Protein AF-A0A0B2SIZ7-F1 (afdb_monomer)

Sequence (79 aa):
MYVKYAINDDLNNPAAEGDGVFRLESFDMETKCCTWGLADVKVNRQKAGKGRPLNKKQREWRLSTPFDSLRFVRLHSDI

Solvent-accessible surface area (backbone atoms only — not comparable to full-atom values): 4722 Å² total; per-residue (Å²): 54,37,37,33,31,53,41,87,83,54,103,86,54,85,62,49,74,50,73,48,57,28,36,83,74,49,72,41,84,88,81,38,30,36,36,31,28,60,36,98,36,65,75,51,17,40,77,74,48,86,57,44,78,75,51,72,70,50,62,70,37,74,45,79,42,48,61,87,34,56,75,45,79,42,89,62,77,88,122

Structure (mmCIF, N/CA/C/O backbone):
data_AF-A0A0B2SIZ7-F1
#
_entry.id   AF-A0A0B2SIZ7-F1
#
loop_
_atom_site.group_PDB
_atom_site.id
_atom_site.type_symbol
_atom_site.label_atom_id
_atom_site.label_alt_id
_atom_site.label_comp_id
_atom_site.label_asym_id
_atom_site.label_entity_id
_atom_site.label_seq_id
_atom_site.pdbx_PDB_ins_code
_atom_site.Cartn_x
_atom_site.Cartn_y
_atom_site.Cartn_z
_atom_site.occupancy
_atom_site.B_iso_or_equiv
_atom_site.auth_seq_id
_atom_site.auth_comp_id
_atom_site.auth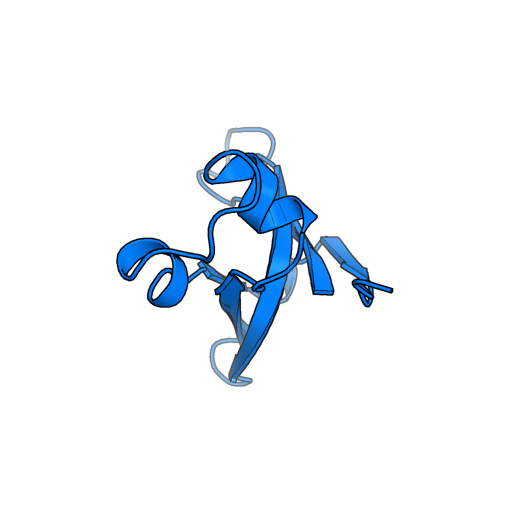_asym_id
_atom_site.auth_atom_id
_atom_site.pdbx_PDB_model_num
ATOM 1 N N . MET A 1 1 ? 1.901 -5.453 -2.535 1.00 95.88 1 MET A N 1
ATOM 2 C CA . MET A 1 1 ? 0.450 -5.727 -2.562 1.00 95.88 1 MET A CA 1
ATOM 3 C C . MET A 1 1 ? -0.210 -4.761 -3.514 1.00 95.88 1 MET A C 1
ATOM 5 O O . MET A 1 1 ? 0.066 -3.578 -3.414 1.00 95.88 1 MET A O 1
ATOM 9 N N . TYR A 1 2 ? -1.026 -5.247 -4.442 1.00 96.62 2 TYR A N 1
ATOM 10 C CA . TYR A 1 2 ? -1.927 -4.390 -5.203 1.00 96.62 2 TYR A CA 1
ATOM 11 C C . TYR A 1 2 ? -3.145 -4.078 -4.330 1.00 96.62 2 TYR A C 1
ATOM 13 O O . TYR A 1 2 ? -3.795 -5.006 -3.846 1.00 96.62 2 TYR A O 1
ATOM 21 N N . VAL A 1 3 ? -3.413 -2.799 -4.097 1.00 97.31 3 VAL A N 1
ATOM 22 C CA . VAL A 1 3 ? -4.458 -2.320 -3.189 1.00 97.31 3 VAL A CA 1
ATOM 23 C C . VAL A 1 3 ? -5.373 -1.380 -3.953 1.00 97.31 3 VAL A C 1
ATOM 25 O O . VAL A 1 3 ? -4.878 -0.487 -4.637 1.00 97.31 3 VAL A O 1
ATOM 28 N N . LYS A 1 4 ? -6.684 -1.569 -3.803 1.00 96.06 4 LYS A N 1
ATOM 29 C CA . LYS A 1 4 ? -7.713 -0.594 -4.171 1.00 96.06 4 LYS A CA 1
ATOM 30 C C . LYS A 1 4 ? -8.388 -0.082 -2.908 1.00 96.06 4 LYS A C 1
ATOM 32 O O . LYS A 1 4 ? -8.736 -0.886 -2.037 1.00 96.06 4 LYS A O 1
ATOM 37 N N . TYR A 1 5 ? -8.585 1.223 -2.822 1.00 95.06 5 TYR A N 1
ATOM 38 C CA . TYR A 1 5 ? -9.153 1.888 -1.657 1.00 95.06 5 TYR A CA 1
ATOM 39 C C . TYR A 1 5 ? -10.076 3.034 -2.072 1.00 95.06 5 TYR A C 1
ATOM 41 O O . TYR A 1 5 ? -9.900 3.634 -3.130 1.00 95.06 5 TYR A O 1
ATOM 49 N N . ALA A 1 6 ? -11.061 3.334 -1.233 1.00 92.75 6 ALA A N 1
ATOM 50 C CA . ALA A 1 6 ? -11.905 4.511 -1.380 1.00 92.75 6 ALA A CA 1
ATOM 51 C C . ALA A 1 6 ? -11.240 5.737 -0.736 1.00 92.75 6 ALA A C 1
ATOM 53 O O . ALA A 1 6 ? -10.653 5.647 0.346 1.00 92.75 6 ALA A O 1
ATOM 54 N N . ILE A 1 7 ? -11.350 6.881 -1.402 1.00 85.31 7 ILE A N 1
ATOM 55 C CA . ILE A 1 7 ? -10.960 8.201 -0.915 1.00 85.31 7 ILE A CA 1
ATOM 56 C C . ILE A 1 7 ? -12.245 8.876 -0.442 1.00 85.31 7 ILE A C 1
ATOM 58 O O . ILE A 1 7 ? -13.076 9.311 -1.242 1.00 85.31 7 ILE A O 1
ATOM 62 N N . ASN A 1 8 ? -12.433 8.904 0.873 1.00 70.69 8 ASN A N 1
ATOM 63 C CA . ASN A 1 8 ? -13.574 9.568 1.491 1.00 70.69 8 ASN A CA 1
ATOM 64 C C . ASN A 1 8 ? -13.241 11.058 1.642 1.00 70.69 8 ASN A C 1
ATOM 66 O O . ASN A 1 8 ? -12.851 11.481 2.725 1.00 70.69 8 ASN A O 1
ATOM 70 N N . ASP A 1 9 ? -13.332 11.821 0.550 1.00 62.12 9 ASP A N 1
ATOM 71 C CA . ASP A 1 9 ? -13.065 13.269 0.579 1.00 62.12 9 ASP A CA 1
ATOM 72 C C . ASP A 1 9 ? -14.314 14.108 0.905 1.00 62.12 9 ASP A C 1
ATOM 74 O O . ASP A 1 9 ? -14.164 15.225 1.380 1.00 62.12 9 ASP A O 1
ATOM 78 N N . ASP A 1 10 ? -15.541 13.595 0.711 1.00 53.88 10 ASP A N 1
ATOM 79 C CA . ASP A 1 10 ? -16.763 14.235 1.227 1.00 53.88 10 ASP A CA 1
ATOM 80 C C . ASP A 1 10 ? -18.022 13.368 1.035 1.00 53.88 10 ASP A C 1
ATOM 82 O O . ASP A 1 10 ? -18.119 12.594 0.082 1.00 53.88 10 ASP A O 1
ATOM 86 N N . LEU A 1 11 ? -19.031 13.546 1.899 1.00 53.25 11 LEU A N 1
ATOM 87 C CA . LEU A 1 11 ? -20.293 12.772 1.938 1.00 53.25 11 LEU A CA 1
ATOM 88 C C . LEU A 1 11 ? -21.179 12.923 0.672 1.00 53.25 11 LEU A C 1
ATOM 90 O O . LEU A 1 11 ? -22.193 12.241 0.546 1.00 53.25 11 LEU A O 1
ATOM 94 N N . ASN A 1 12 ? -20.816 13.813 -0.258 1.00 53.34 12 ASN A N 1
ATOM 95 C CA . ASN A 1 12 ? -21.639 14.230 -1.403 1.00 53.34 12 ASN A CA 1
ATOM 96 C C . ASN A 1 12 ? -21.040 13.921 -2.786 1.00 53.34 12 ASN A C 1
ATOM 98 O O . ASN A 1 12 ? -21.618 14.315 -3.799 1.00 53.34 12 ASN A O 1
ATOM 102 N N . ASN A 1 13 ? -19.905 13.224 -2.860 1.00 54.53 13 ASN A N 1
ATOM 103 C CA . ASN A 1 13 ? -19.275 12.853 -4.128 1.00 54.53 13 ASN A CA 1
ATOM 104 C C . ASN A 1 13 ? -19.148 11.321 -4.186 1.00 54.53 13 ASN A C 1
ATOM 106 O O . ASN A 1 13 ? -18.779 10.734 -3.166 1.00 54.53 13 ASN A O 1
ATOM 110 N N . PRO A 1 14 ? -19.450 10.632 -5.310 1.00 54.78 14 PRO A N 1
ATOM 111 C CA . PRO A 1 14 ? -19.073 9.229 -5.472 1.00 54.78 14 PRO A CA 1
ATOM 112 C C . PRO A 1 14 ? -17.613 9.055 -5.052 1.00 54.78 14 PRO A C 1
ATOM 114 O O . PRO A 1 14 ? -16.730 9.680 -5.635 1.00 54.78 14 PRO A O 1
ATOM 117 N N . ALA A 1 15 ? -17.394 8.271 -3.991 1.00 63.75 15 ALA A N 1
ATOM 118 C CA . ALA A 1 15 ? -16.092 8.112 -3.357 1.00 63.75 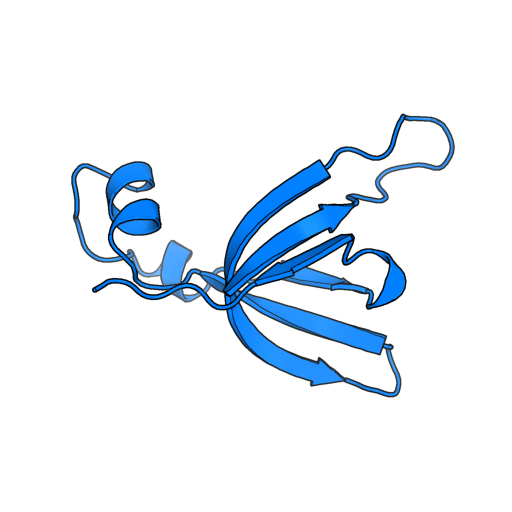15 ALA A CA 1
ATOM 119 C C . ALA A 1 15 ? -15.039 7.811 -4.429 1.00 63.75 15 ALA A C 1
ATOM 121 O O . ALA A 1 15 ? -15.112 6.775 -5.094 1.00 63.75 15 ALA A O 1
ATOM 122 N N . ALA A 1 16 ? -14.101 8.737 -4.640 1.00 81.69 16 ALA A N 1
ATOM 123 C CA . ALA A 1 16 ? -13.058 8.550 -5.634 1.00 81.69 16 ALA A CA 1
ATOM 124 C C . ALA A 1 16 ? -12.238 7.317 -5.238 1.00 81.69 16 ALA A C 1
ATOM 126 O O . ALA A 1 16 ? -11.891 7.145 -4.073 1.00 81.69 16 ALA A O 1
ATOM 127 N N . GLU A 1 17 ? -11.948 6.426 -6.179 1.00 88.38 17 GLU A N 1
ATOM 128 C CA . GLU A 1 17 ? -11.147 5.238 -5.889 1.00 88.38 17 GLU A CA 1
ATOM 129 C C . GLU A 1 17 ? -9.679 5.493 -6.230 1.00 88.38 17 GLU A C 1
ATOM 131 O O . GLU A 1 17 ? -9.351 6.068 -7.269 1.00 88.38 17 GLU A O 1
ATOM 136 N N . GLY A 1 18 ? -8.789 5.049 -5.347 1.00 92.06 18 GLY A N 1
ATOM 137 C CA . GLY A 1 18 ? -7.355 4.997 -5.587 1.00 92.06 18 GLY A CA 1
ATOM 138 C C . GLY A 1 18 ? -6.872 3.556 -5.693 1.00 92.06 18 GLY A C 1
ATOM 139 O O . GLY A 1 18 ? -7.390 2.655 -5.026 1.00 92.06 18 GLY A O 1
ATOM 140 N N . ASP A 1 19 ? -5.847 3.326 -6.513 1.00 94.75 19 ASP A N 1
ATOM 141 C CA . ASP A 1 19 ? -5.181 2.032 -6.597 1.00 94.75 19 ASP A CA 1
ATOM 142 C C . ASP A 1 19 ? -3.664 2.135 -6.780 1.00 94.75 19 ASP A C 1
ATOM 144 O O . ASP A 1 19 ? -3.120 3.116 -7.293 1.00 94.75 19 ASP A O 1
ATOM 148 N N . GLY A 1 20 ? -2.954 1.090 -6.357 1.00 94.75 20 GLY A N 1
ATOM 149 C CA . GLY A 1 20 ? -1.516 1.002 -6.566 1.00 94.75 20 GLY A CA 1
ATOM 150 C C . GLY A 1 20 ? -0.875 -0.240 -5.970 1.00 94.75 20 GLY A C 1
ATOM 151 O O . GLY A 1 20 ? -1.505 -1.020 -5.256 1.00 94.75 20 GLY A O 1
ATOM 152 N N . VAL A 1 21 ? 0.409 -0.439 -6.286 1.00 96.31 21 VAL A N 1
ATOM 153 C CA . VAL A 1 21 ? 1.208 -1.492 -5.656 1.00 96.31 21 VAL A CA 1
ATOM 154 C C . VAL A 1 21 ? 1.983 -0.901 -4.487 1.00 96.31 21 VAL A C 1
ATOM 156 O O . VAL A 1 21 ? 2.922 -0.129 -4.669 1.00 96.31 21 VAL A O 1
ATOM 159 N N . PHE A 1 22 ? 1.617 -1.302 -3.279 1.00 96.81 22 PHE A N 1
ATOM 160 C CA . PHE A 1 22 ? 2.191 -0.794 -2.044 1.00 96.81 22 PHE A CA 1
ATOM 161 C C . PHE A 1 22 ? 2.829 -1.898 -1.207 1.00 96.81 22 PHE A C 1
ATOM 163 O O . PHE A 1 22 ? 2.526 -3.089 -1.345 1.00 96.81 22 PHE A O 1
ATOM 170 N N . ARG A 1 23 ? 3.722 -1.492 -0.315 1.00 96.31 23 ARG A N 1
ATOM 171 C CA . ARG A 1 23 ? 4.221 -2.297 0.794 1.00 96.31 23 ARG A CA 1
ATOM 172 C C . ARG A 1 23 ? 3.461 -1.871 2.046 1.00 96.31 23 ARG A C 1
ATOM 174 O O . ARG A 1 23 ? 3.437 -0.681 2.344 1.00 96.31 23 ARG A O 1
ATOM 181 N N . LEU A 1 24 ? 2.855 -2.819 2.759 1.00 97.12 24 LEU A N 1
ATOM 182 C CA . LEU A 1 24 ? 2.324 -2.539 4.094 1.00 97.12 24 LEU A CA 1
ATOM 183 C C . LEU A 1 24 ? 3.505 -2.329 5.032 1.00 97.12 24 LEU A C 1
ATOM 185 O O . LEU A 1 24 ? 4.395 -3.177 5.090 1.00 97.12 24 LEU A O 1
ATOM 189 N N . GLU A 1 25 ? 3.527 -1.195 5.712 1.00 97.31 25 GLU A N 1
ATOM 190 C CA . GLU A 1 25 ? 4.591 -0.868 6.655 1.00 97.31 25 GLU A CA 1
ATOM 191 C C . GLU A 1 25 ? 4.168 -1.105 8.092 1.00 97.31 25 GLU A C 1
ATOM 193 O O . GLU A 1 25 ? 4.937 -1.652 8.875 1.00 97.31 25 GLU A O 1
ATOM 198 N N . SER A 1 26 ? 2.936 -0.728 8.418 1.00 97.75 26 SER A N 1
ATOM 199 C CA . SER A 1 26 ? 2.332 -0.968 9.720 1.00 97.75 26 SER A CA 1
ATOM 200 C C . SER A 1 26 ? 0.813 -0.992 9.603 1.00 97.75 26 SER A C 1
ATOM 202 O O . SER A 1 26 ? 0.231 -0.509 8.627 1.00 97.75 26 SER A O 1
ATOM 204 N N . PHE A 1 27 ? 0.171 -1.562 10.613 1.00 96.62 27 PHE A N 1
ATOM 205 C CA . PHE A 1 27 ? -1.261 -1.454 10.836 1.00 96.62 27 PHE A CA 1
ATOM 206 C C . PHE A 1 27 ? -1.495 -1.232 12.325 1.00 96.62 27 PHE A C 1
ATOM 208 O O . PHE A 1 27 ? -0.709 -1.685 13.158 1.00 96.62 27 PHE A O 1
ATOM 215 N N . ASP A 1 28 ? -2.572 -0.533 12.640 1.00 97.44 28 ASP A N 1
ATOM 216 C CA . ASP A 1 28 ? -2.931 -0.163 13.997 1.00 97.44 28 ASP A CA 1
ATOM 217 C C . ASP A 1 28 ? -4.379 -0.592 14.257 1.00 97.44 28 ASP A C 1
ATOM 219 O O . ASP A 1 28 ? -5.281 -0.290 13.473 1.00 97.44 28 ASP A O 1
ATOM 223 N N . MET A 1 29 ? -4.597 -1.361 15.327 1.00 96.12 29 MET A N 1
ATOM 224 C CA . MET A 1 29 ? -5.919 -1.909 15.651 1.00 96.12 29 MET A CA 1
ATOM 225 C C . MET A 1 29 ? -6.807 -0.934 16.428 1.00 96.12 29 MET A C 1
ATOM 227 O O . MET A 1 29 ? -8.025 -1.111 16.429 1.00 96.12 29 MET A O 1
ATOM 231 N N . GLU A 1 30 ? -6.226 0.076 17.075 1.00 96.62 30 GLU A N 1
ATOM 232 C CA . GLU A 1 30 ? -6.959 1.088 17.836 1.00 96.62 30 GLU A CA 1
ATOM 233 C C . GLU A 1 30 ? -7.603 2.095 16.879 1.00 96.62 30 GLU A C 1
ATOM 235 O O . GLU A 1 30 ? -8.818 2.285 16.871 1.00 96.62 30 GLU A O 1
ATOM 240 N N . THR A 1 31 ? -6.792 2.652 15.984 1.00 95.00 31 THR A N 1
ATOM 241 C CA . THR A 1 31 ? -7.208 3.578 14.923 1.00 95.00 31 THR A CA 1
ATOM 242 C C . THR A 1 31 ? -7.784 2.871 13.697 1.00 95.00 31 THR A C 1
ATOM 244 O O . THR A 1 31 ? -8.343 3.529 12.820 1.00 95.0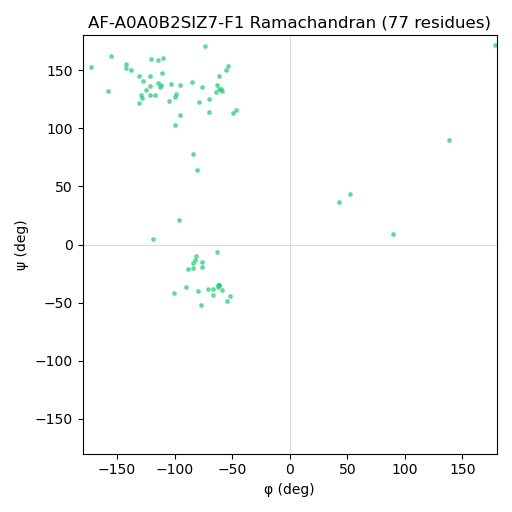0 31 THR A O 1
ATOM 247 N N . LYS A 1 32 ? -7.660 1.538 13.618 1.00 96.62 32 LYS A N 1
ATOM 248 C CA . LYS A 1 32 ? -8.110 0.705 12.488 1.00 96.62 32 LYS A CA 1
ATOM 249 C C . LYS A 1 32 ? -7.583 1.207 11.142 1.00 96.62 32 LYS A C 1
ATOM 251 O O . LYS A 1 32 ? -8.324 1.279 10.162 1.00 96.62 32 LYS A O 1
ATOM 256 N N . CYS A 1 33 ? -6.306 1.580 11.103 1.00 96.31 33 CYS A N 1
ATOM 257 C CA . CYS A 1 33 ? -5.657 2.139 9.922 1.00 96.31 33 CYS A CA 1
ATOM 258 C C . CYS A 1 33 ? -4.449 1.303 9.485 1.00 96.31 33 CYS A C 1
ATOM 260 O O . CYS A 1 33 ? -3.703 0.765 10.302 1.00 96.31 33 CYS A O 1
ATOM 262 N N . CYS A 1 34 ? -4.230 1.232 8.174 1.00 97.12 34 CYS A N 1
ATOM 263 C CA . CYS A 1 34 ? -3.013 0.710 7.560 1.00 97.12 34 CYS A CA 1
ATOM 264 C C . CYS A 1 34 ? -2.139 1.866 7.071 1.00 97.12 34 CYS A C 1
ATOM 266 O O . CYS A 1 34 ? -2.642 2.790 6.432 1.00 97.12 34 CYS A O 1
ATOM 268 N N . THR A 1 35 ? -0.828 1.762 7.286 1.00 97.88 35 THR A N 1
ATOM 269 C CA . THR A 1 35 ? 0.170 2.649 6.681 1.00 97.88 35 THR A CA 1
ATOM 270 C C . THR A 1 35 ? 0.893 1.923 5.554 1.00 97.88 35 THR A C 1
ATOM 272 O O . THR A 1 35 ? 1.509 0.870 5.746 1.00 97.88 35 THR A O 1
ATOM 275 N N . TRP A 1 36 ? 0.846 2.5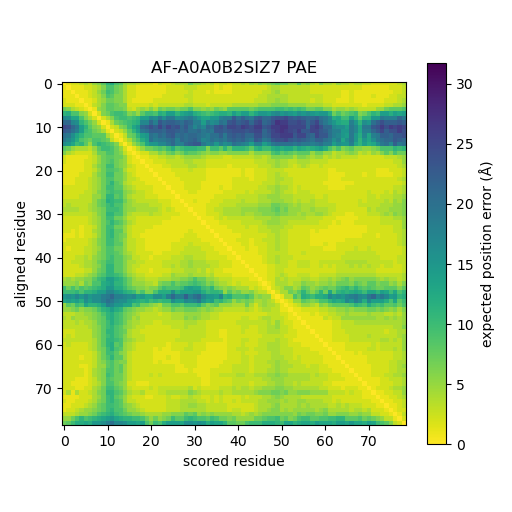13 4.367 1.00 97.94 36 TRP A N 1
ATOM 276 C CA . TRP A 1 36 ? 1.400 1.966 3.137 1.00 97.94 36 TRP A CA 1
ATOM 277 C C . TRP A 1 36 ? 2.549 2.828 2.622 1.00 97.94 36 TRP A C 1
ATOM 279 O O . TRP A 1 36 ? 2.455 4.052 2.605 1.00 97.94 36 TRP A O 1
ATOM 289 N N . GLY A 1 37 ? 3.609 2.188 2.134 1.00 97.56 37 GLY A N 1
ATOM 290 C CA . GLY A 1 37 ? 4.665 2.818 1.339 1.00 97.56 37 GLY A CA 1
ATOM 291 C C . GLY A 1 37 ? 4.615 2.358 -0.119 1.00 97.56 37 GLY A C 1
ATOM 292 O O . GLY A 1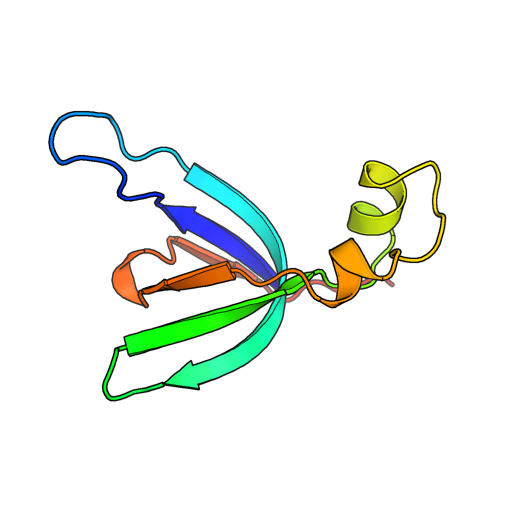 37 ? 4.060 1.300 -0.427 1.00 97.56 37 GLY A O 1
ATOM 293 N N . LEU A 1 38 ? 5.222 3.110 -1.042 1.00 95.62 38 LEU A N 1
ATOM 294 C CA . LEU A 1 38 ? 5.372 2.640 -2.424 1.00 95.62 38 LEU A CA 1
ATOM 295 C C . LEU A 1 38 ? 6.261 1.391 -2.477 1.00 95.62 38 LEU A C 1
ATOM 297 O O . LEU A 1 38 ? 7.359 1.366 -1.923 1.00 95.62 38 LEU A O 1
ATOM 301 N N . ALA A 1 39 ? 5.799 0.356 -3.178 1.00 95.06 39 ALA A N 1
ATOM 302 C CA . ALA A 1 39 ? 6.625 -0.817 -3.436 1.00 95.06 39 ALA A CA 1
ATOM 303 C C . ALA A 1 39 ? 7.653 -0.515 -4.537 1.00 95.06 39 ALA A C 1
ATOM 305 O O . ALA A 1 39 ? 7.302 0.047 -5.578 1.00 95.06 39 ALA A O 1
ATOM 306 N N . ASP A 1 40 ? 8.906 -0.927 -4.342 1.00 92.06 40 ASP A N 1
ATOM 307 C CA . ASP A 1 40 ? 9.968 -0.783 -5.347 1.00 92.06 40 ASP A CA 1
ATOM 308 C C . ASP A 1 40 ? 9.884 -1.894 -6.411 1.00 92.06 40 ASP A C 1
ATOM 310 O O . ASP A 1 40 ? 10.759 -2.748 -6.530 1.00 92.06 40 ASP A O 1
ATOM 314 N N . VAL A 1 41 ? 8.793 -1.899 -7.179 1.00 91.81 41 VAL A N 1
ATOM 315 C CA . VAL A 1 41 ? 8.495 -2.879 -8.241 1.00 91.81 41 VAL A CA 1
ATOM 316 C C . VAL A 1 41 ? 8.487 -2.226 -9.618 1.00 91.81 41 VAL A C 1
ATOM 318 O O . VAL A 1 41 ? 8.286 -1.009 -9.738 1.00 91.81 41 VAL A O 1
ATOM 321 N N . LYS A 1 42 ? 8.664 -3.02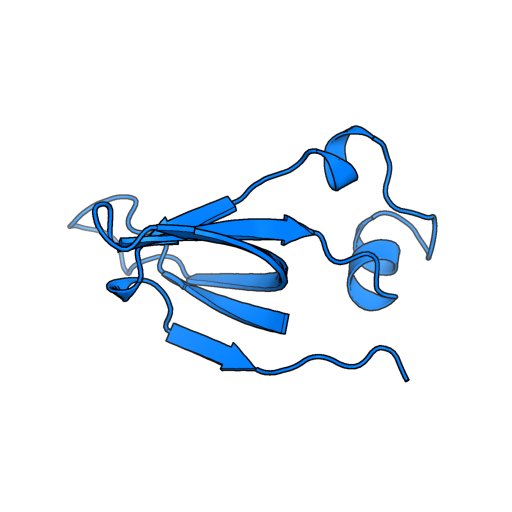3 -10.677 1.00 90.81 42 LYS A N 1
ATOM 322 C CA . LYS A 1 42 ? 8.775 -2.523 -12.057 1.00 90.81 42 LYS A CA 1
ATOM 323 C C . LYS A 1 42 ? 7.626 -1.592 -12.449 1.00 90.81 42 LYS A C 1
ATOM 325 O O . LYS A 1 42 ? 7.881 -0.521 -12.999 1.00 90.81 42 LYS A O 1
ATOM 330 N N . VAL A 1 43 ? 6.384 -1.948 -12.113 1.00 91.06 43 VAL A N 1
ATOM 331 C CA . VAL A 1 43 ? 5.194 -1.151 -12.469 1.00 91.06 43 VAL A CA 1
ATOM 332 C C . VAL A 1 43 ? 5.208 0.253 -11.849 1.00 91.06 43 VAL A C 1
ATOM 334 O O . VAL A 1 43 ? 4.808 1.218 -12.497 1.00 91.06 43 VAL A O 1
ATOM 337 N N . ASN A 1 44 ? 5.743 0.405 -10.635 1.00 92.31 44 ASN A N 1
ATOM 338 C CA . ASN A 1 44 ? 5.860 1.704 -9.970 1.00 92.31 44 ASN A CA 1
ATOM 339 C C . ASN A 1 44 ? 7.062 2.502 -10.495 1.00 92.31 44 ASN A C 1
ATOM 341 O O . ASN A 1 44 ? 6.945 3.702 -10.747 1.00 92.31 44 ASN A O 1
ATOM 345 N N . ARG A 1 45 ? 8.203 1.839 -10.735 1.00 89.81 45 ARG A N 1
ATOM 346 C CA . ARG A 1 45 ? 9.401 2.456 -11.339 1.00 89.81 45 ARG A CA 1
ATOM 347 C C . ARG A 1 45 ? 9.135 2.975 -12.755 1.00 89.81 45 ARG A C 1
ATOM 349 O O . ARG A 1 45 ? 9.654 4.014 -13.160 1.00 89.81 45 ARG A O 1
ATOM 356 N N . GLN A 1 46 ? 8.313 2.268 -13.529 1.00 88.62 46 GLN A N 1
ATOM 357 C CA . GLN A 1 46 ? 7.920 2.695 -14.873 1.00 88.62 46 GLN A CA 1
ATOM 358 C C . GLN A 1 46 ? 7.070 3.968 -14.841 1.00 88.62 46 GLN A C 1
ATOM 360 O O . GLN A 1 46 ? 7.373 4.893 -15.594 1.00 88.62 46 GLN A O 1
ATOM 365 N N . LYS A 1 47 ? 6.096 4.056 -13.922 1.00 84.12 47 LYS A N 1
ATOM 366 C CA . LYS A 1 47 ? 5.304 5.277 -13.681 1.00 84.12 47 LYS A CA 1
ATOM 367 C C . LYS A 1 47 ? 6.175 6.459 -13.231 1.00 84.12 47 LYS A C 1
ATOM 369 O O . LYS A 1 47 ? 5.909 7.593 -13.606 1.00 84.12 47 LYS A O 1
ATOM 374 N N . ALA A 1 48 ? 7.231 6.190 -12.462 1.00 76.56 48 ALA A N 1
ATOM 375 C CA . ALA A 1 48 ? 8.171 7.193 -11.958 1.00 76.56 48 ALA A CA 1
ATOM 376 C C . ALA A 1 48 ? 9.186 7.711 -12.998 1.00 76.56 48 ALA A C 1
ATOM 378 O O . ALA A 1 48 ? 9.786 8.765 -12.789 1.00 76.56 48 ALA A O 1
ATOM 379 N N . GLY A 1 49 ? 9.409 6.972 -14.089 1.00 77.06 49 GLY A N 1
ATOM 380 C CA . GLY A 1 49 ? 10.356 7.335 -15.144 1.00 77.06 49 GLY A CA 1
ATOM 381 C C . GLY A 1 49 ? 11.169 6.144 -15.649 1.00 77.06 49 GLY A C 1
ATOM 382 O O . GLY A 1 49 ? 12.259 5.877 -15.146 1.00 77.06 49 GLY A O 1
ATOM 383 N N . LYS A 1 50 ? 10.645 5.452 -16.674 1.00 75.75 50 LYS A N 1
ATOM 384 C CA . LYS A 1 50 ? 11.326 4.423 -17.496 1.00 75.75 50 LYS A CA 1
ATOM 385 C C . LYS A 1 50 ? 12.195 3.415 -16.711 1.00 75.75 50 LYS A C 1
ATOM 387 O O . LYS A 1 50 ? 13.240 2.997 -17.197 1.00 75.75 50 LYS A O 1
ATOM 392 N N . GLY A 1 51 ? 11.769 3.005 -15.514 1.00 75.62 51 GLY A N 1
ATOM 393 C CA . GLY A 1 51 ? 12.447 1.953 -14.745 1.00 75.62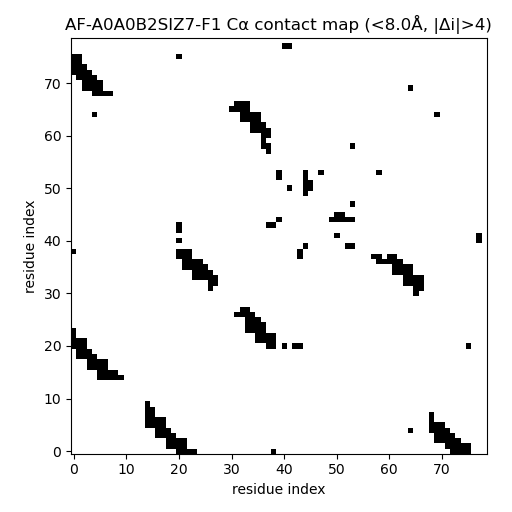 51 GLY A CA 1
ATOM 394 C C . GLY A 1 51 ? 13.553 2.434 -13.801 1.00 75.62 51 GLY A C 1
ATOM 395 O O . GLY A 1 51 ? 14.255 1.597 -13.235 1.00 75.62 51 GLY A O 1
ATOM 396 N N . ARG A 1 52 ? 13.701 3.749 -13.591 1.00 84.62 52 ARG A N 1
ATOM 397 C CA . ARG A 1 52 ? 14.596 4.272 -12.550 1.00 84.62 52 ARG A CA 1
ATOM 398 C C . ARG A 1 52 ? 14.145 3.790 -11.162 1.00 84.62 52 ARG A C 1
ATOM 400 O O . ARG A 1 52 ? 12.938 3.692 -10.926 1.00 84.62 52 ARG A O 1
ATOM 407 N N . PRO A 1 53 ? 15.083 3.514 -10.238 1.00 88.06 53 PRO A N 1
ATOM 408 C CA . PRO A 1 53 ? 14.745 3.272 -8.840 1.00 88.06 53 PRO A CA 1
ATOM 409 C C . PRO A 1 53 ? 13.917 4.419 -8.256 1.00 88.06 53 PRO A C 1
ATOM 411 O O . PRO A 1 53 ? 14.041 5.567 -8.690 1.00 88.06 53 PRO A O 1
ATOM 414 N N . LEU A 1 54 ? 13.112 4.118 -7.235 1.00 91.44 54 LEU A N 1
ATOM 415 C CA . LEU A 1 54 ? 12.343 5.143 -6.529 1.00 91.44 54 LEU A CA 1
ATOM 416 C C . LEU A 1 54 ? 13.275 6.207 -5.931 1.00 91.44 54 LEU A C 1
ATOM 418 O O . LEU A 1 54 ? 14.256 5.872 -5.257 1.00 91.44 54 LEU A O 1
ATOM 422 N N . ASN A 1 55 ? 12.950 7.481 -6.153 1.00 91.31 55 ASN A N 1
ATOM 423 C CA . ASN A 1 55 ? 13.673 8.602 -5.554 1.00 91.31 55 ASN A CA 1
ATOM 424 C C . ASN A 1 55 ? 13.348 8.744 -4.053 1.00 91.31 55 ASN A C 1
ATOM 426 O O . ASN A 1 55 ? 12.439 8.092 -3.536 1.00 91.31 55 ASN A O 1
ATOM 430 N N . LYS A 1 56 ? 14.083 9.609 -3.339 1.00 93.69 56 LYS A N 1
ATOM 431 C CA . LYS A 1 56 ? 13.913 9.804 -1.887 1.00 93.69 56 LYS A CA 1
ATOM 432 C C . LYS A 1 56 ? 12.464 10.138 -1.505 1.00 93.69 56 LYS A C 1
ATOM 434 O O . LYS A 1 56 ? 11.887 9.451 -0.670 1.00 93.69 56 LYS A O 1
ATOM 439 N N . LYS A 1 57 ? 11.846 11.100 -2.200 1.00 92.75 57 LYS A N 1
ATOM 440 C CA . LYS A 1 57 ? 10.451 11.508 -1.967 1.00 92.75 57 LYS A CA 1
ATOM 441 C C . LYS A 1 57 ? 9.470 10.346 -2.144 1.00 92.75 57 LYS A C 1
ATOM 443 O O . LYS A 1 57 ? 8.526 10.221 -1.379 1.00 92.75 57 LYS A O 1
ATOM 448 N N . GLN A 1 58 ? 9.687 9.487 -3.136 1.00 92.94 58 GLN A N 1
ATOM 449 C CA . GLN A 1 58 ? 8.845 8.313 -3.378 1.00 92.94 58 GLN A CA 1
ATOM 450 C C . GLN A 1 58 ? 9.025 7.232 -2.311 1.00 92.94 58 GLN A C 1
ATOM 452 O O . GLN A 1 58 ? 8.049 6.599 -1.922 1.00 92.94 58 GLN A O 1
ATOM 457 N N . ARG A 1 59 ? 10.254 7.023 -1.828 1.00 93.31 59 ARG A N 1
ATOM 458 C CA . ARG A 1 59 ? 10.547 6.065 -0.749 1.00 93.31 59 ARG A CA 1
ATOM 459 C C . ARG A 1 59 ? 9.920 6.491 0.579 1.00 93.31 59 ARG A C 1
ATOM 461 O O . ARG A 1 59 ? 9.426 5.641 1.316 1.00 93.31 59 ARG A O 1
ATOM 468 N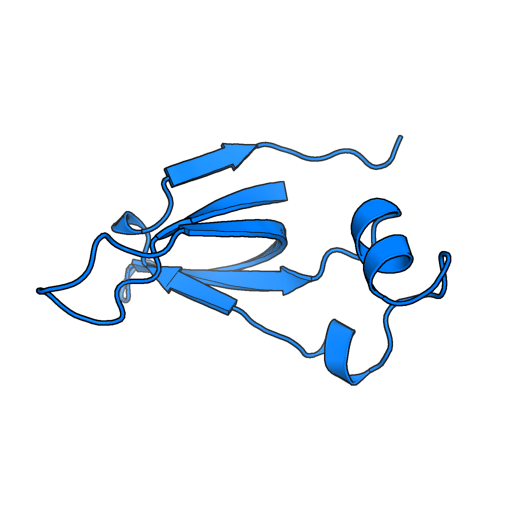 N . GLU A 1 60 ? 9.926 7.792 0.853 1.00 96.00 60 GLU A N 1
ATOM 469 C CA . GLU A 1 60 ? 9.354 8.400 2.061 1.00 96.00 60 GLU A CA 1
ATOM 470 C C . GLU A 1 60 ? 7.840 8.624 1.962 1.00 96.00 60 GLU A C 1
ATOM 472 O O . GLU A 1 60 ? 7.199 8.875 2.977 1.00 96.00 60 GLU A O 1
ATOM 477 N N . TRP A 1 61 ? 7.246 8.517 0.769 1.00 95.75 61 TRP A N 1
ATOM 478 C CA . TRP A 1 61 ? 5.809 8.703 0.598 1.00 95.75 61 TRP A CA 1
ATOM 479 C C . TRP A 1 61 ? 5.015 7.648 1.372 1.00 95.75 61 TRP A C 1
ATOM 481 O O . TRP A 1 61 ? 5.349 6.454 1.350 1.00 95.75 61 TRP A O 1
ATOM 491 N N . ARG A 1 62 ? 3.945 8.101 2.029 1.00 96.50 62 ARG A N 1
ATOM 492 C CA . ARG A 1 62 ? 3.038 7.273 2.821 1.00 96.50 62 ARG A CA 1
ATOM 493 C C . ARG A 1 62 ? 1.588 7.545 2.472 1.00 96.50 62 ARG A C 1
ATOM 495 O O . ARG A 1 62 ? 1.211 8.687 2.228 1.00 96.50 62 ARG A O 1
ATOM 502 N N . LEU A 1 63 ? 0.795 6.484 2.523 1.00 95.75 63 LEU A N 1
ATOM 503 C CA . LEU A 1 63 ? -0.659 6.524 2.471 1.00 95.75 63 LEU A CA 1
ATOM 504 C C . LEU A 1 63 ? -1.208 5.876 3.737 1.00 95.75 63 LEU A C 1
ATOM 506 O O . LEU A 1 63 ? -0.835 4.749 4.055 1.00 95.75 63 LEU A O 1
ATOM 510 N N . SER A 1 64 ? -2.102 6.580 4.425 1.00 95.88 64 SER A N 1
ATOM 511 C CA . SER A 1 64 ? -2.910 6.011 5.501 1.00 95.88 64 SER A CA 1
ATOM 512 C C . SER A 1 64 ? -4.288 5.668 4.952 1.00 95.88 64 SER A C 1
ATOM 514 O O . SER A 1 64 ? -4.910 6.504 4.296 1.00 95.88 64 SER A O 1
ATOM 516 N N . THR A 1 65 ? -4.758 4.448 5.196 1.00 95.19 65 THR A N 1
ATOM 517 C CA . THR A 1 65 ? -6.123 4.038 4.843 1.00 95.19 65 THR A CA 1
ATOM 518 C C . THR A 1 65 ? -6.810 3.398 6.045 1.00 95.19 65 THR A C 1
ATOM 520 O O . THR A 1 65 ? -6.264 2.429 6.587 1.00 95.19 65 THR A O 1
ATOM 523 N N . PRO A 1 66 ? -8.018 3.843 6.414 1.00 95.44 66 PRO A N 1
ATOM 524 C CA . PRO A 1 66 ? -8.900 3.082 7.290 1.00 95.44 66 PRO A CA 1
ATOM 525 C C . PRO A 1 66 ? -9.170 1.669 6.750 1.00 95.44 66 PRO A C 1
ATOM 527 O O . PRO A 1 66 ? -9.167 1.443 5.538 1.00 95.44 66 PRO A O 1
ATOM 530 N N . PHE A 1 67 ? -9.410 0.697 7.631 1.00 94.69 67 PHE A N 1
ATOM 531 C CA . PHE A 1 67 ? -9.683 -0.686 7.222 1.00 94.69 67 PHE A CA 1
ATOM 532 C C . PHE A 1 67 ? -10.947 -0.810 6.365 1.00 94.69 67 PHE A C 1
ATOM 534 O O . PHE A 1 67 ? -10.987 -1.626 5.448 1.00 94.69 67 PHE A O 1
ATOM 541 N N . ASP A 1 68 ? -11.963 0.004 6.638 1.00 93.88 68 ASP A N 1
ATOM 542 C CA . ASP A 1 68 ? -13.240 0.020 5.921 1.00 93.88 68 ASP A CA 1
ATOM 543 C C . ASP A 1 68 ? -13.165 0.695 4.541 1.00 93.88 68 ASP A C 1
ATOM 545 O O . ASP A 1 68 ? -14.046 0.482 3.704 1.00 93.88 68 ASP A O 1
ATOM 549 N N . SER A 1 69 ? -12.100 1.453 4.257 1.00 94.06 69 SER A N 1
ATOM 550 C CA . SER A 1 69 ? -11.873 2.029 2.929 1.00 94.06 69 SER A CA 1
ATOM 551 C C . SER A 1 69 ? -11.182 1.062 1.964 1.00 94.06 69 SER A C 1
ATOM 553 O O . SER A 1 69 ? -11.231 1.274 0.750 1.00 94.06 69 SER A O 1
ATOM 555 N N . LEU A 1 70 ? -10.573 -0.022 2.461 1.00 94.50 70 LEU A N 1
ATOM 556 C CA . LEU A 1 70 ? -9.928 -1.041 1.632 1.00 94.50 70 LEU A CA 1
ATOM 557 C C . LEU A 1 70 ? -10.983 -1.852 0.868 1.00 94.50 70 LEU A C 1
ATOM 559 O O . LEU A 1 70 ? -11.758 -2.611 1.444 1.00 94.50 70 LEU A O 1
ATOM 563 N N . ARG A 1 71 ? -10.990 -1.725 -0.461 1.00 94.62 71 ARG A N 1
ATOM 564 C CA . ARG A 1 71 ? -11.922 -2.443 -1.347 1.00 94.62 71 ARG A CA 1
ATOM 565 C C . ARG A 1 71 ? -11.367 -3.782 -1.805 1.00 94.62 71 ARG A C 1
ATOM 567 O O . ARG A 1 71 ? -12.110 -4.741 -1.987 1.00 94.62 71 ARG A O 1
ATOM 574 N N . PHE A 1 72 ? -10.059 -3.839 -2.037 1.00 94.12 72 PHE A N 1
ATOM 575 C CA . PHE A 1 72 ? -9.400 -5.021 -2.574 1.00 94.12 72 PHE A CA 1
ATOM 576 C C . PHE A 1 72 ? -7.916 -5.015 -2.222 1.00 94.12 72 PHE A C 1
ATOM 578 O O . PHE A 1 72 ? -7.231 -4.021 -2.460 1.00 94.12 72 PHE A O 1
ATOM 585 N N . VAL A 1 73 ? -7.400 -6.135 -1.714 1.00 95.19 73 VAL A N 1
ATOM 586 C CA . VAL A 1 73 ? -5.968 -6.328 -1.449 1.00 95.19 73 VAL A CA 1
ATOM 587 C C . VAL A 1 73 ? -5.532 -7.659 -2.045 1.00 95.19 73 VAL A C 1
ATOM 589 O O . VAL A 1 73 ? -6.051 -8.713 -1.689 1.00 95.19 73 VAL A O 1
ATOM 592 N N . ARG A 1 74 ? -4.552 -7.621 -2.950 1.00 96.00 74 ARG A N 1
ATOM 593 C CA . ARG A 1 74 ? -3.967 -8.812 -3.576 1.00 96.00 74 ARG A CA 1
ATOM 594 C C . ARG A 1 74 ? -2.454 -8.803 -3.434 1.00 96.00 74 ARG A C 1
ATOM 596 O O . ARG A 1 74 ? -1.796 -7.771 -3.599 1.00 96.00 74 ARG A O 1
ATOM 603 N N . LEU A 1 75 ? -1.872 -9.969 -3.173 1.00 94.44 75 LEU A N 1
ATOM 604 C CA . LEU A 1 75 ? -0.424 -10.137 -3.251 1.00 94.44 75 LEU A CA 1
ATOM 605 C C . LEU A 1 75 ? 0.059 -9.815 -4.672 1.00 94.44 75 LEU A C 1
ATOM 607 O O . LEU A 1 75 ? -0.538 -10.234 -5.661 1.00 94.44 75 LEU A O 1
ATOM 611 N N . HIS A 1 76 ? 1.128 -9.031 -4.762 1.00 92.19 76 HIS A N 1
ATOM 612 C CA . HIS A 1 76 ? 1.756 -8.669 -6.028 1.00 92.19 76 HIS A CA 1
ATOM 613 C C . HIS A 1 76 ? 3.172 -9.228 -6.021 1.00 92.19 76 HIS A C 1
ATOM 615 O O . HIS A 1 76 ? 3.899 -8.993 -5.055 1.00 92.19 76 HIS A O 1
ATOM 621 N N . SER A 1 77 ? 3.526 -9.947 -7.081 1.00 88.50 77 SER A N 1
ATOM 622 C CA . SER A 1 77 ? 4.860 -10.491 -7.315 1.00 88.50 77 SER A CA 1
ATOM 623 C C . SER A 1 77 ? 5.481 -9.768 -8.508 1.00 88.50 77 SER A C 1
ATOM 625 O O . SER A 1 77 ? 4.777 -9.536 -9.488 1.00 88.50 77 SER A O 1
ATOM 627 N N . ASP A 1 78 ? 6.763 -9.411 -8.415 1.00 80.19 78 ASP A N 1
ATOM 628 C CA . ASP A 1 78 ? 7.544 -8.753 -9.486 1.00 80.19 78 ASP A CA 1
ATOM 629 C C . ASP A 1 78 ? 8.364 -9.781 -10.300 1.00 80.19 78 ASP A C 1
ATOM 631 O O . ASP A 1 78 ? 9.376 -9.419 -10.897 1.00 80.19 78 ASP A O 1
ATOM 635 N N . ILE A 1 79 ? 7.960 -11.065 -10.254 1.00 74.31 79 ILE A N 1
ATOM 636 C CA . ILE A 1 79 ? 8.536 -12.176 -11.042 1.00 74.31 79 ILE A CA 1
ATOM 637 C C . ILE A 1 79 ? 8.153 -12.020 -12.515 1.00 74.31 79 ILE A C 1
ATOM 639 O O . ILE A 1 79 ? 6.951 -11.786 -12.781 1.00 74.31 79 ILE A O 1
#

InterPro domains:
  IPR057234 Domain of unknown function DUF7912 [PF25498] (1-76)

Organism: Glycine soja (NCBI:txid3848)

pLDDT: mean 88.93, std 11.87, range [53.25, 97.94]

Secondary structure (DSSP, 8-state):
-EEEEEE---TTS--EEEEEEEEEEEEETTTTEEEEEE--SHHHHHHHHTTPPPPHHHHH-EEEEEGGGEEEEE-----

Foldseek 3Di:
DWWKFFQCPDPPDDGDIDIDDWDFDDADPVQQKTKTAHDQAQVVCVVVPNNDTDDPCRRPDIDIHHNVRTPDDDDDDND

Radius of gyration: 13.49 Å; Cα contacts (8 Å, |Δi|>4): 138; chains: 1; bounding box: 36×26×35 Å

Mean predicted aligned error: 5.24 Å

Nearest PDB structures (foldseek):
  2fb7-assembly1_A  TM=3.811E-01  e=1.472E+00  Danio rerio
  4ce4-assembly1_T  TM=5.176E-01  e=9.452E+00  Sus scrofa dome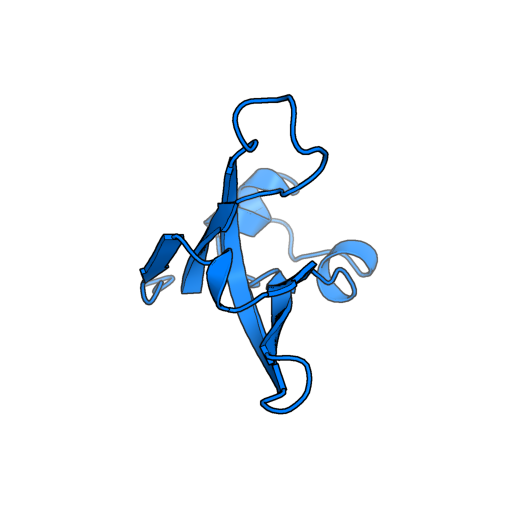sticus
  2vxf-assembly1_A  TM=4.314E-01  e=7.848E+00  Danio rerio
  5v93-assembly1_P  TM=4.407E-01  e=7.376E+00  Mycobacterium tuberculosis
  7jsw-assembly1_p  TM=4.388E-01  e=8.884E+00  Escherichia coli K-12